Protein AF-A0A4R7FDA4-F1 (afdb_monomer)

Radius of gyration: 19.2 Å; Cα contacts (8 Å, |Δi|>4): 120; chains: 1; bounding box: 22×58×53 Å

Solvent-accessible surface area (backbone atoms only — not comparable to full-atom values): 4826 Å² total; per-residue (Å²): 139,80,88,80,80,90,77,84,88,73,85,82,76,80,83,71,86,47,82,67,72,61,69,71,31,64,71,30,58,27,31,24,60,46,60,81,94,40,44,75,38,63,24,30,30,64,40,81,50,98,82,27,31,34,27,40,28,66,45,98,83,69,49,79,43,80,42,80,42,41,67,92,34,48,39,82,112

Structure (mmCIF, N/CA/C/O backbone):
data_AF-A0A4R7FDA4-F1
#
_entry.id   AF-A0A4R7FDA4-F1
#
loop_
_atom_site.group_PDB
_atom_site.id
_atom_site.type_symbol
_atom_site.label_atom_id
_atom_site.label_alt_id
_atom_site.label_comp_id
_atom_site.label_asym_id
_atom_site.label_entity_id
_atom_site.label_seq_id
_atom_site.pdbx_PDB_ins_code
_atom_site.Cartn_x
_atom_site.Cartn_y
_atom_site.Cartn_z
_atom_site.occupancy
_atom_site.B_iso_or_equiv
_atom_site.auth_seq_id
_atom_site.auth_comp_id
_atom_site.auth_asym_id
_atom_site.auth_atom_id
_atom_site.pdbx_PDB_model_num
ATOM 1 N N . MET A 1 1 ? 11.260 47.771 -35.140 1.00 41.34 1 MET A N 1
ATOM 2 C CA . MET A 1 1 ? 10.808 46.567 -35.875 1.00 41.34 1 MET A CA 1
ATOM 3 C C . MET A 1 1 ? 11.768 45.448 -35.491 1.00 41.34 1 MET A C 1
ATOM 5 O O . MET A 1 1 ? 12.950 45.663 -35.665 1.00 41.34 1 MET A O 1
ATOM 9 N N . GLY A 1 2 ? 11.429 44.314 -34.887 1.00 46.81 2 GLY A N 1
ATOM 10 C CA . GLY A 1 2 ? 10.157 43.674 -34.574 1.00 46.81 2 GLY A CA 1
ATOM 11 C C . GLY A 1 2 ? 10.401 42.156 -34.575 1.00 46.81 2 GLY A C 1
ATOM 12 O O . GLY A 1 2 ? 10.735 41.622 -35.625 1.00 46.81 2 GLY A O 1
ATOM 13 N N . THR A 1 3 ? 10.188 41.500 -33.424 1.00 50.44 3 THR A N 1
ATOM 14 C CA . THR A 1 3 ? 10.137 40.032 -33.179 1.00 50.44 3 THR A CA 1
ATOM 15 C C . THR A 1 3 ? 11.487 39.287 -33.286 1.00 50.44 3 THR A C 1
ATOM 17 O O . THR A 1 3 ? 12.315 39.629 -34.113 1.00 50.44 3 THR A O 1
ATOM 20 N N . LYS A 1 4 ? 11.806 38.271 -32.471 1.00 51.69 4 LYS A N 1
ATOM 21 C CA . LYS A 1 4 ? 10.984 37.078 -32.241 1.00 51.69 4 LYS A CA 1
ATOM 22 C C . LYS A 1 4 ? 11.568 36.179 -31.128 1.00 51.69 4 LYS A C 1
ATOM 24 O O . LYS A 1 4 ? 12.766 35.931 -31.137 1.00 51.69 4 LYS A O 1
ATOM 29 N N . ALA A 1 5 ? 10.660 35.741 -30.247 1.00 53.66 5 ALA A 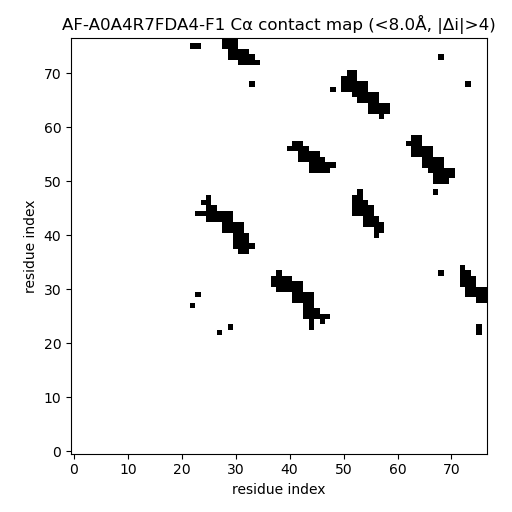N 1
ATOM 30 C CA . ALA A 1 5 ? 10.548 34.492 -29.470 1.00 53.66 5 ALA A CA 1
ATOM 31 C C . ALA A 1 5 ? 11.837 33.782 -28.996 1.00 53.66 5 ALA A C 1
ATOM 33 O O . ALA A 1 5 ? 12.684 33.415 -29.796 1.00 53.66 5 ALA A O 1
ATOM 34 N N . GLU A 1 6 ? 12.062 33.589 -27.696 1.00 54.72 6 GLU A N 1
ATOM 35 C CA . GLU A 1 6 ? 11.288 32.717 -26.788 1.00 54.72 6 GLU A CA 1
ATOM 36 C C . GLU A 1 6 ? 11.359 31.239 -27.189 1.00 54.72 6 GLU A C 1
ATOM 38 O O . GLU A 1 6 ? 10.701 30.818 -28.138 1.00 54.72 6 GLU A O 1
ATOM 43 N N . SER A 1 7 ? 12.161 30.478 -26.434 1.00 60.22 7 SER A N 1
ATOM 44 C CA . SER A 1 7 ? 11.855 29.157 -25.849 1.00 60.22 7 SER A CA 1
ATOM 45 C C . SER A 1 7 ? 13.152 28.350 -25.698 1.00 60.22 7 SER A C 1
ATOM 47 O O . SER A 1 7 ? 13.793 28.064 -26.709 1.00 60.22 7 SER A O 1
ATOM 49 N N . PRO A 1 8 ? 13.582 27.973 -24.478 1.00 60.22 8 PRO A N 1
ATOM 50 C CA . PRO A 1 8 ? 14.524 26.873 -24.348 1.00 60.22 8 PRO A CA 1
ATOM 51 C C . PRO A 1 8 ? 13.839 25.613 -24.881 1.00 60.22 8 PRO A C 1
ATOM 53 O O . PRO A 1 8 ? 12.736 25.277 -24.449 1.00 60.22 8 PRO A O 1
ATOM 56 N N . ASP A 1 9 ? 14.486 24.951 -25.835 1.00 49.41 9 ASP A N 1
ATOM 57 C CA . ASP A 1 9 ? 14.126 23.623 -26.321 1.00 49.41 9 ASP A CA 1
ATOM 58 C C . ASP A 1 9 ? 14.338 22.630 -25.168 1.00 49.41 9 ASP A C 1
ATOM 60 O O . ASP A 1 9 ? 15.401 22.045 -24.972 1.00 49.41 9 ASP A O 1
ATOM 64 N N . VAL A 1 10 ? 13.343 22.559 -24.286 1.00 57.09 10 VAL A N 1
ATOM 65 C CA . VAL A 1 10 ? 13.178 21.455 -23.355 1.00 57.09 10 VAL A CA 1
ATOM 66 C C . VAL A 1 10 ? 12.537 20.336 -24.156 1.00 57.09 10 VAL A C 1
ATOM 68 O O . VAL A 1 10 ? 11.314 20.239 -24.236 1.00 57.09 10 VAL 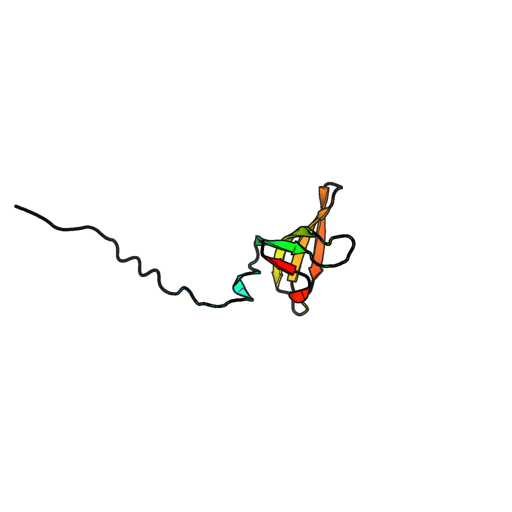A O 1
ATOM 71 N N . ASP A 1 11 ? 13.376 19.504 -24.770 1.00 47.41 11 ASP A N 1
ATOM 72 C CA . ASP A 1 11 ? 12.967 18.208 -25.305 1.00 47.41 11 ASP A CA 1
ATOM 73 C C . ASP A 1 11 ? 12.529 17.315 -24.127 1.00 47.41 11 ASP A C 1
ATOM 75 O O . ASP A 1 11 ? 13.258 16.499 -23.567 1.00 47.41 11 ASP A O 1
ATOM 79 N N . VAL A 1 12 ? 11.309 17.572 -23.660 1.00 55.94 12 VAL A N 1
ATOM 80 C CA . VAL A 1 12 ? 10.526 16.712 -22.784 1.00 55.94 12 VAL A CA 1
ATOM 81 C C . VAL A 1 12 ? 9.804 15.760 -23.712 1.00 55.94 12 VAL A C 1
ATOM 83 O O . VAL A 1 12 ? 8.640 15.975 -24.021 1.00 55.94 12 VAL A O 1
ATOM 86 N N . THR A 1 13 ? 10.464 14.713 -24.198 1.00 52.66 13 THR A N 1
ATOM 87 C CA . THR A 1 13 ? 9.755 13.518 -24.678 1.00 52.66 13 THR A CA 1
ATOM 88 C C . THR A 1 13 ? 10.642 12.283 -24.563 1.00 52.66 13 THR A C 1
ATOM 90 O O . THR A 1 13 ? 11.179 11.750 -25.524 1.00 52.66 13 THR A O 1
ATOM 93 N N . ALA A 1 14 ? 10.686 11.742 -23.352 1.00 42.62 14 ALA A N 1
ATOM 94 C CA . ALA A 1 14 ? 10.630 10.299 -23.176 1.00 42.62 14 ALA A CA 1
ATOM 95 C C . ALA A 1 14 ? 9.698 10.007 -21.997 1.00 42.62 14 ALA A C 1
ATOM 97 O O . ALA A 1 14 ? 10.092 9.465 -20.964 1.00 42.62 14 ALA A O 1
ATOM 98 N N . SER A 1 15 ? 8.426 10.381 -22.171 1.00 47.84 15 SER A N 1
ATOM 99 C CA . SER A 1 15 ? 7.316 9.686 -21.520 1.00 47.84 15 SER A CA 1
ATOM 100 C C . SER A 1 15 ? 7.320 8.257 -22.050 1.00 47.84 15 SER A C 1
ATOM 102 O O . SER A 1 15 ? 6.559 7.901 -22.944 1.00 47.84 15 SER A O 1
ATOM 104 N N . THR A 1 16 ? 8.257 7.451 -21.550 1.00 43.56 16 THR A N 1
ATOM 105 C CA . THR A 1 16 ? 8.170 6.004 -21.634 1.00 43.56 16 THR A CA 1
ATOM 106 C C . THR A 1 16 ? 6.917 5.638 -20.861 1.00 43.56 16 THR A C 1
ATOM 108 O O . THR A 1 16 ? 6.898 5.613 -19.628 1.00 43.56 16 THR A O 1
ATOM 111 N N . ASP A 1 17 ? 5.864 5.445 -21.640 1.00 45.62 17 ASP A N 1
ATOM 112 C CA . ASP A 1 17 ? 4.756 4.546 -21.395 1.00 45.62 17 ASP A CA 1
ATOM 113 C C . ASP A 1 17 ? 5.319 3.189 -20.933 1.00 45.62 17 ASP A C 1
ATOM 115 O O . ASP A 1 17 ? 5.564 2.268 -21.701 1.00 45.62 17 ASP A O 1
ATOM 119 N N . GLU A 1 18 ? 5.664 3.126 -19.650 1.00 45.16 18 GLU A N 1
ATOM 120 C CA . GLU A 1 18 ? 6.033 1.919 -18.917 1.00 45.16 18 GLU A CA 1
ATOM 121 C C . GLU A 1 18 ? 5.016 1.766 -17.775 1.00 45.16 18 GLU A C 1
ATOM 123 O O . GLU A 1 18 ? 5.338 1.682 -16.588 1.00 45.16 18 GLU A O 1
ATOM 128 N N . ALA A 1 19 ? 3.735 1.814 -18.135 1.00 50.78 19 ALA A N 1
ATOM 129 C CA . ALA A 1 19 ? 2.677 1.248 -17.314 1.00 50.78 19 ALA A CA 1
ATOM 130 C C . ALA A 1 19 ? 2.952 -0.265 -17.203 1.00 50.78 19 ALA A C 1
ATOM 132 O O . ALA A 1 19 ? 3.228 -0.866 -18.242 1.00 50.78 19 ALA A O 1
ATOM 133 N N . PRO A 1 20 ? 2.924 -0.939 -16.031 1.00 49.09 20 PRO A N 1
ATOM 134 C CA . PRO A 1 20 ? 2.493 -0.549 -14.680 1.00 49.09 20 PRO A CA 1
ATOM 135 C C . PRO A 1 20 ? 3.597 -0.592 -13.588 1.00 49.09 20 PRO A C 1
ATOM 137 O O . PRO A 1 20 ? 3.348 -0.191 -12.452 1.00 49.09 20 PRO A O 1
ATOM 140 N N . ALA A 1 21 ? 4.823 -1.028 -13.901 1.00 49.94 21 ALA A N 1
ATOM 141 C CA . ALA A 1 21 ? 5.898 -1.167 -12.908 1.00 49.94 21 ALA A CA 1
ATOM 142 C C . ALA A 1 21 ? 6.497 0.182 -12.463 1.00 49.94 21 ALA A C 1
ATOM 144 O O . ALA A 1 21 ? 6.975 0.293 -11.333 1.00 49.94 21 ALA A O 1
ATOM 145 N N . ARG A 1 22 ? 6.434 1.225 -13.310 1.00 52.41 22 ARG A N 1
ATOM 146 C CA . ARG A 1 22 ? 6.829 2.591 -12.916 1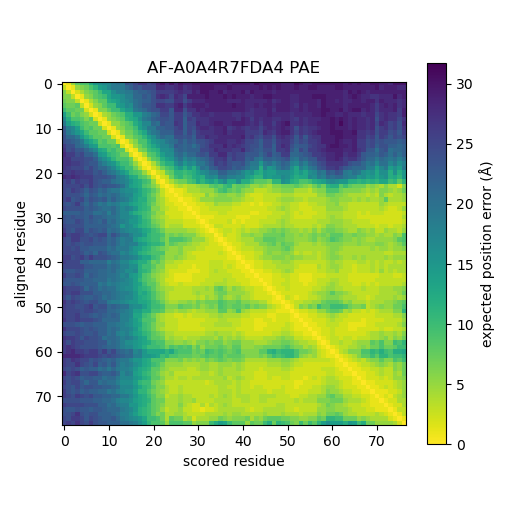.00 52.41 22 ARG A CA 1
ATOM 147 C C . ARG A 1 22 ? 5.878 3.234 -11.925 1.00 52.41 22 ARG A C 1
ATOM 149 O O . ARG A 1 22 ? 6.284 4.145 -11.210 1.00 52.41 22 ARG A O 1
ATOM 156 N N . ALA A 1 23 ? 4.621 2.807 -11.900 1.00 60.50 23 ALA A N 1
ATOM 157 C CA . ALA A 1 23 ? 3.641 3.462 -11.057 1.00 60.50 23 ALA A CA 1
ATOM 158 C C . ALA A 1 23 ? 3.889 3.136 -9.571 1.00 60.50 23 ALA A C 1
ATOM 160 O O . ALA A 1 23 ? 3.762 4.010 -8.715 1.00 60.50 23 ALA A O 1
ATOM 161 N N . PHE A 1 24 ? 4.406 1.941 -9.272 1.00 74.12 24 PHE A N 1
ATOM 162 C CA . PHE A 1 24 ? 4.952 1.585 -7.961 1.00 74.12 24 PHE A CA 1
ATOM 163 C C . PHE A 1 24 ? 6.395 2.092 -7.785 1.00 74.12 24 PHE A C 1
ATOM 165 O O . PHE A 1 24 ? 7.311 1.333 -7.497 1.00 74.12 24 PHE A O 1
ATOM 172 N N . ALA A 1 25 ? 6.641 3.389 -7.961 1.00 82.12 25 ALA A N 1
ATOM 173 C CA . ALA A 1 25 ? 7.965 3.957 -7.706 1.00 82.12 25 ALA A CA 1
ATOM 174 C C . ALA A 1 25 ? 8.283 3.990 -6.195 1.00 82.12 25 ALA A C 1
ATOM 176 O O . ALA A 1 25 ? 7.376 4.185 -5.386 1.00 82.12 25 ALA A O 1
ATOM 177 N N . PRO A 1 26 ? 9.552 3.860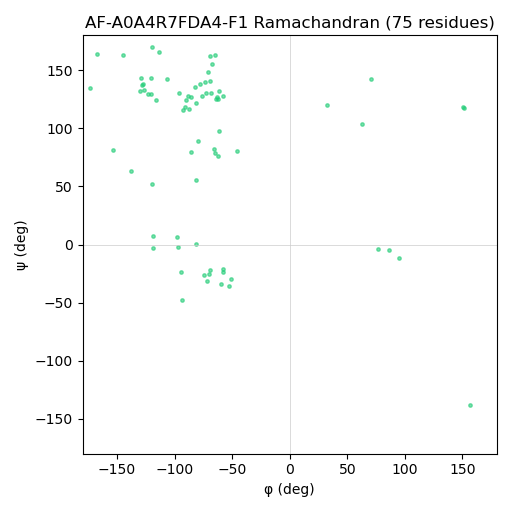 -5.764 1.00 85.69 26 PRO A N 1
ATOM 178 C CA . PRO A 1 26 ? 9.922 4.149 -4.380 1.00 85.69 26 PRO A CA 1
ATOM 179 C C . PRO A 1 26 ? 9.548 5.599 -4.024 1.00 85.69 26 PRO A C 1
ATOM 181 O O . PRO A 1 26 ? 9.888 6.536 -4.739 1.00 85.69 26 PRO A O 1
ATOM 184 N N . GLY A 1 27 ? 8.814 5.773 -2.928 1.00 87.50 27 GLY A N 1
ATOM 185 C CA . GLY A 1 27 ? 8.170 7.021 -2.515 1.00 87.50 27 GLY A CA 1
ATOM 186 C C . GLY A 1 27 ? 6.706 7.154 -2.955 1.00 87.50 27 GLY A C 1
ATOM 187 O O . GLY A 1 27 ? 6.008 8.032 -2.448 1.00 87.50 27 GLY A O 1
ATOM 188 N N . ALA A 1 28 ? 6.205 6.286 -3.840 1.00 87.69 28 ALA A N 1
ATOM 189 C CA . ALA A 1 28 ? 4.813 6.312 -4.276 1.00 87.69 28 ALA A CA 1
ATOM 190 C C . ALA A 1 28 ? 3.866 5.901 -3.143 1.00 87.69 28 ALA A C 1
ATOM 192 O O . ALA A 1 28 ? 4.139 4.972 -2.378 1.00 87.69 28 ALA A O 1
ATOM 193 N N . SER A 1 29 ? 2.728 6.588 -3.058 1.00 88.38 29 SER A N 1
ATOM 194 C CA . SER A 1 29 ? 1.656 6.240 -2.127 1.00 88.38 29 SER A CA 1
ATOM 195 C C . SER A 1 29 ? 0.746 5.186 -2.745 1.00 88.38 29 SER A C 1
ATOM 197 O O . SER A 1 29 ? 0.230 5.366 -3.845 1.00 88.38 29 SER A O 1
ATOM 199 N N . VAL A 1 30 ? 0.530 4.097 -2.019 1.00 89.25 30 VAL A N 1
ATOM 200 C CA . VAL A 1 30 ? -0.253 2.945 -2.467 1.00 89.25 30 VAL A CA 1
ATOM 201 C C . VAL A 1 30 ? -1.294 2.582 -1.427 1.00 89.25 30 VAL A C 1
ATOM 203 O O . VAL A 1 30 ? -1.051 2.664 -0.228 1.00 89.25 30 VAL A O 1
ATOM 206 N N . VAL A 1 31 ? -2.467 2.165 -1.874 1.00 89.44 31 VAL A N 1
ATOM 207 C CA . VAL A 1 31 ? -3.499 1.585 -1.026 1.00 89.44 31 VAL A CA 1
ATOM 208 C C . VAL A 1 31 ? -3.279 0.081 -0.974 1.00 89.44 31 VAL A C 1
ATOM 210 O O . VAL A 1 31 ? -3.242 -0.593 -2.002 1.00 89.44 31 VAL A O 1
ATOM 213 N N . LEU A 1 32 ? -3.147 -0.458 0.230 1.00 89.19 32 LEU A N 1
ATOM 214 C CA . LEU A 1 32 ? -3.037 -1.891 0.435 1.00 89.19 32 LEU A CA 1
ATOM 215 C C . LEU A 1 32 ? -4.400 -2.539 0.191 1.00 89.19 32 LEU A C 1
ATOM 217 O O . LEU A 1 32 ? -5.417 -2.124 0.748 1.00 89.19 32 LEU A O 1
ATOM 221 N N . LEU A 1 33 ? -4.424 -3.591 -0.616 1.00 87.94 33 LEU A N 1
ATOM 222 C CA . LEU A 1 33 ? -5.586 -4.454 -0.811 1.00 87.94 33 LEU A CA 1
ATOM 223 C C . LEU A 1 33 ? -5.534 -5.673 0.120 1.00 87.94 33 LEU A C 1
ATOM 225 O O . LEU A 1 33 ? -6.582 -6.217 0.482 1.00 87.94 33 LEU A O 1
ATOM 229 N N . ALA A 1 34 ? -4.331 -6.046 0.566 1.00 83.75 34 ALA A N 1
ATOM 230 C CA . ALA A 1 34 ? -4.080 -7.119 1.514 1.00 83.75 34 ALA A CA 1
ATOM 231 C C . ALA A 1 34 ? -2.894 -6.789 2.447 1.00 83.75 34 ALA A C 1
ATOM 233 O O . ALA A 1 34 ? -2.097 -5.902 2.142 1.00 83.75 34 ALA A O 1
ATOM 234 N N . PRO A 1 35 ? -2.752 -7.502 3.581 1.00 78.38 35 PRO A N 1
ATOM 235 C CA . PRO A 1 35 ? -3.712 -8.443 4.172 1.00 78.38 35 PRO A CA 1
ATOM 236 C C . PRO A 1 35 ? -5.008 -7.753 4.632 1.00 78.38 35 PRO A C 1
ATOM 238 O O . PRO A 1 35 ? -5.043 -6.544 4.830 1.00 78.38 35 PRO A O 1
ATOM 241 N N . ARG A 1 36 ? -6.087 -8.522 4.856 1.00 82.50 36 ARG A N 1
ATOM 242 C CA . ARG A 1 36 ? -7.448 -8.018 5.173 1.00 82.50 36 ARG A CA 1
ATOM 243 C C . ARG A 1 36 ? -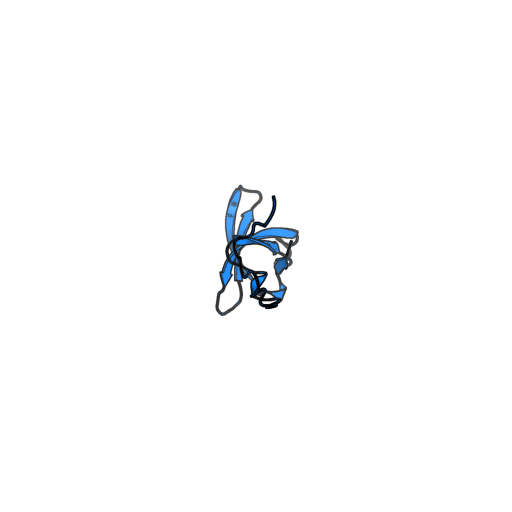7.499 -6.996 6.325 1.00 82.50 36 ARG A C 1
ATOM 245 O O . ARG A 1 36 ? -8.358 -6.125 6.317 1.00 82.50 36 ARG A O 1
ATOM 252 N N . LYS A 1 37 ? -6.569 -7.095 7.285 1.00 83.38 37 LYS A N 1
ATOM 253 C CA . LYS A 1 37 ? -6.416 -6.173 8.429 1.00 83.38 37 LYS A CA 1
ATOM 254 C C . LYS A 1 37 ? -5.918 -4.772 8.041 1.00 83.38 37 LYS A C 1
ATOM 256 O O . LYS A 1 37 ? -6.109 -3.841 8.809 1.00 83.38 37 LYS A O 1
ATOM 261 N N . LEU A 1 38 ? -5.269 -4.650 6.885 1.00 82.06 38 LEU A N 1
ATOM 262 C CA . LEU A 1 38 ? -4.656 -3.428 6.354 1.00 82.06 38 LEU A CA 1
ATOM 263 C C . LEU A 1 38 ? -5.276 -3.012 5.015 1.00 82.06 38 LEU A C 1
ATOM 265 O O . LEU A 1 38 ? -4.792 -2.105 4.345 1.00 82.06 38 LEU A O 1
ATOM 269 N N . ARG A 1 39 ? -6.350 -3.688 4.597 1.00 87.12 39 ARG A N 1
ATOM 270 C CA . ARG A 1 39 ? -7.046 -3.367 3.358 1.00 87.12 39 ARG A CA 1
ATOM 271 C C . ARG A 1 39 ? -7.646 -1.964 3.459 1.00 87.12 39 ARG A C 1
ATOM 273 O O . ARG A 1 39 ? -8.402 -1.683 4.384 1.00 87.12 39 ARG A O 1
ATOM 280 N N . GLY A 1 40 ? -7.322 -1.103 2.501 1.00 85.62 40 GLY A N 1
ATOM 281 C CA . GLY A 1 40 ? -7.681 0.316 2.503 1.00 85.62 40 GLY A CA 1
ATOM 282 C C . GLY A 1 40 ? -6.687 1.214 3.248 1.00 85.62 40 GLY A C 1
ATOM 283 O O . GLY A 1 40 ? -6.843 2.431 3.222 1.00 85.62 40 GLY A O 1
ATOM 284 N N . THR A 1 41 ? -5.659 0.655 3.897 1.00 88.19 41 THR A N 1
ATOM 285 C CA . THR A 1 41 ? -4.577 1.446 4.495 1.00 88.19 41 THR A CA 1
ATOM 286 C C . THR A 1 41 ? -3.671 1.998 3.402 1.00 88.19 41 THR A C 1
ATOM 288 O O . THR A 1 41 ? -3.353 1.301 2.442 1.00 88.19 41 THR A O 1
ATOM 291 N N . VAL A 1 42 ? -3.234 3.246 3.557 1.00 88.75 42 VAL A N 1
ATOM 292 C CA . VAL A 1 42 ? -2.245 3.854 2.665 1.00 88.75 42 VAL A CA 1
ATOM 293 C C . VAL A 1 42 ? -0.846 3.546 3.188 1.00 88.75 42 VAL A C 1
ATOM 295 O O . VAL A 1 42 ? -0.540 3.787 4.357 1.00 88.75 42 VAL A O 1
ATOM 298 N N . GLY A 1 43 ? -0.005 3.016 2.312 1.00 90.44 43 GLY A N 1
ATOM 299 C CA . GLY A 1 43 ? 1.417 2.825 2.525 1.00 90.44 43 GLY A CA 1
ATOM 300 C C . GLY A 1 43 ? 2.251 3.591 1.510 1.00 90.44 43 GLY A C 1
ATOM 301 O O . GLY A 1 43 ? 1.737 4.127 0.531 1.00 90.44 43 GLY A O 1
ATOM 302 N N . VAL A 1 44 ? 3.552 3.637 1.757 1.00 91.75 44 VAL A N 1
ATOM 303 C CA . VAL A 1 44 ? 4.545 4.243 0.875 1.00 91.75 44 VAL A CA 1
ATOM 304 C C . VAL A 1 44 ? 5.487 3.153 0.399 1.00 91.75 44 VAL A C 1
ATOM 306 O O . VAL A 1 44 ? 6.094 2.456 1.214 1.00 91.75 44 VAL A O 1
ATOM 309 N N . VAL A 1 45 ? 5.619 2.996 -0.914 1.00 91.00 45 VAL A N 1
ATOM 310 C CA . VAL A 1 45 ? 6.569 2.049 -1.501 1.00 91.00 45 VAL A CA 1
ATOM 311 C C . VAL A 1 45 ? 7.979 2.477 -1.109 1.00 91.00 45 VAL A C 1
ATOM 313 O O . VAL A 1 45 ? 8.372 3.621 -1.304 1.00 91.00 45 VAL A O 1
ATOM 316 N N . ARG A 1 46 ? 8.760 1.569 -0.539 1.00 90.44 46 ARG A N 1
ATOM 317 C CA . ARG A 1 46 ? 10.160 1.798 -0.173 1.00 90.44 46 ARG A CA 1
ATOM 318 C C . ARG A 1 46 ? 11.091 1.346 -1.284 1.00 90.44 46 ARG A C 1
ATOM 320 O O . ARG A 1 46 ? 11.997 2.084 -1.655 1.00 90.44 46 ARG A O 1
ATOM 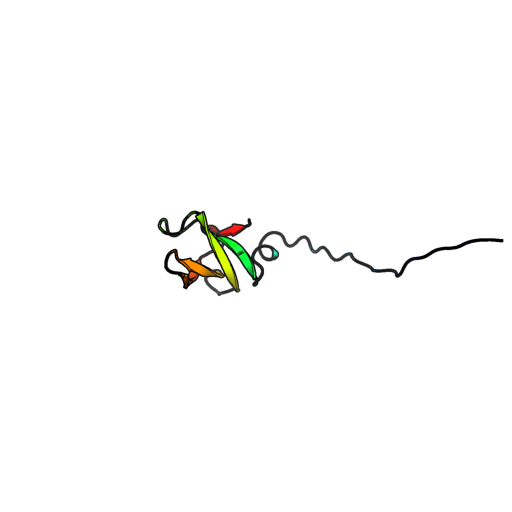327 N N . ARG A 1 47 ? 10.869 0.140 -1.808 1.00 88.44 47 ARG A N 1
ATOM 328 C CA . ARG A 1 47 ? 11.688 -0.474 -2.861 1.00 88.44 47 ARG A CA 1
ATOM 329 C C . ARG A 1 47 ? 11.008 -1.701 -3.456 1.00 88.44 47 ARG A C 1
ATOM 331 O O . ARG A 1 47 ? 10.116 -2.289 -2.845 1.00 88.44 47 ARG A O 1
ATOM 338 N N . ARG A 1 48 ? 11.495 -2.121 -4.621 1.00 86.06 48 ARG A N 1
ATOM 339 C CA . ARG A 1 48 ? 11.155 -3.407 -5.233 1.00 86.06 48 ARG A CA 1
ATOM 340 C C . ARG A 1 48 ? 12.009 -4.521 -4.629 1.00 86.06 48 ARG A C 1
ATOM 342 O O . ARG A 1 48 ? 13.219 -4.361 -4.482 1.00 86.06 48 ARG A O 1
ATOM 349 N N . LEU A 1 49 ? 11.381 -5.642 -4.305 1.00 87.19 49 LEU A N 1
ATOM 350 C CA . LEU A 1 49 ? 12.007 -6.883 -3.857 1.00 87.19 49 LEU A CA 1
ATOM 351 C C . LEU A 1 49 ? 11.782 -7.979 -4.911 1.00 87.19 49 LEU A C 1
ATOM 353 O O . LEU A 1 49 ? 10.942 -7.837 -5.797 1.00 87.19 49 LEU A O 1
ATOM 357 N N . ALA A 1 50 ? 12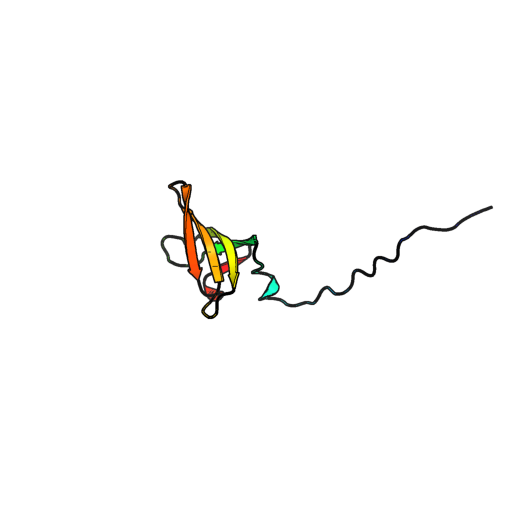.517 -9.090 -4.819 1.00 83.44 50 ALA A N 1
ATOM 358 C CA . ALA A 1 50 ? 12.352 -10.209 -5.755 1.00 83.44 50 ALA A CA 1
ATOM 359 C C . ALA A 1 50 ? 10.927 -10.799 -5.725 1.00 83.44 50 ALA A C 1
ATOM 361 O O . ALA A 1 50 ? 10.400 -11.203 -6.757 1.00 83.44 50 ALA A O 1
ATOM 362 N N . GLU A 1 51 ? 10.291 -10.798 -4.550 1.00 83.06 51 GLU A N 1
ATOM 363 C CA . GLU A 1 51 ? 8.966 -11.389 -4.318 1.00 83.06 51 GLU A CA 1
ATOM 364 C C . GLU A 1 51 ? 7.812 -10.369 -4.390 1.00 83.06 51 GLU A C 1
ATOM 366 O O . GLU A 1 51 ? 6.645 -10.740 -4.254 1.00 83.06 51 GLU A O 1
ATOM 371 N N . GLY A 1 52 ? 8.105 -9.080 -4.607 1.00 88.50 52 GLY A N 1
ATOM 372 C CA . GLY A 1 52 ? 7.091 -8.025 -4.614 1.00 88.50 52 GLY A CA 1
ATOM 373 C C . GLY A 1 52 ? 7.648 -6.639 -4.307 1.00 88.50 52 GLY A C 1
ATOM 374 O O . GLY A 1 52 ? 8.713 -6.256 -4.782 1.00 88.50 52 GLY A O 1
ATOM 375 N N . TRP A 1 53 ? 6.923 -5.877 -3.500 1.00 90.12 53 TRP A N 1
ATOM 376 C CA . TRP A 1 53 ? 7.244 -4.505 -3.133 1.00 90.12 53 TRP A CA 1
ATOM 377 C C . TRP A 1 53 ? 7.267 -4.361 -1.618 1.00 90.12 53 TRP A C 1
ATOM 379 O O . TRP A 1 53 ? 6.358 -4.811 -0.923 1.00 90.12 53 TRP A O 1
ATOM 389 N N . GLU A 1 54 ? 8.314 -3.723 -1.108 1.00 91.94 54 GLU A N 1
ATOM 390 C CA . GLU A 1 54 ? 8.383 -3.323 0.291 1.00 91.94 54 GLU A CA 1
ATOM 391 C C . GLU A 1 54 ? 7.602 -2.022 0.455 1.00 91.94 54 GLU A C 1
ATOM 393 O O . GLU A 1 54 ? 7.910 -1.021 -0.194 1.00 91.94 54 GLU A O 1
ATOM 398 N N . VAL A 1 55 ? 6.590 -2.033 1.313 1.00 91.38 55 VAL A N 1
ATOM 399 C CA . VAL A 1 55 ? 5.705 -0.903 1.576 1.00 91.38 55 VAL A CA 1
ATOM 400 C C . VAL A 1 55 ? 5.740 -0.585 3.062 1.00 91.38 55 VAL A C 1
ATOM 402 O O . VAL A 1 55 ? 5.556 -1.456 3.910 1.00 91.38 55 VAL A O 1
ATOM 405 N N . GLU A 1 56 ? 5.967 0.681 3.389 1.00 92.56 56 GLU A N 1
ATOM 406 C CA . GLU A 1 56 ? 5.834 1.191 4.744 1.00 92.56 56 GLU A CA 1
ATOM 407 C C . GLU A 1 56 ? 4.417 1.706 4.968 1.00 92.56 56 GLU A C 1
ATOM 409 O O . GLU A 1 56 ? 3.989 2.663 4.330 1.00 92.56 56 GLU A O 1
ATOM 414 N N . VAL A 1 57 ? 3.697 1.109 5.910 1.00 90.31 57 VAL A N 1
ATOM 415 C CA . VAL A 1 57 ? 2.405 1.614 6.376 1.00 90.31 57 VAL A CA 1
ATOM 416 C C . VAL A 1 57 ? 2.553 2.232 7.751 1.00 90.31 57 VAL A C 1
AT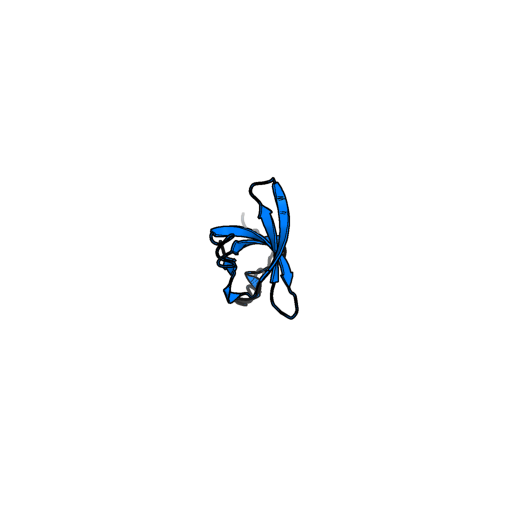OM 418 O O . VAL A 1 57 ? 3.269 1.716 8.610 1.00 90.31 57 VAL A O 1
ATOM 421 N N . ARG A 1 58 ? 1.833 3.326 8.001 1.00 84.19 58 ARG A N 1
ATOM 422 C CA . ARG A 1 58 ? 1.650 3.812 9.369 1.00 84.19 58 ARG A CA 1
ATOM 423 C C . ARG A 1 58 ? 0.441 3.126 9.972 1.00 84.19 58 ARG A C 1
ATOM 425 O O . ARG A 1 58 ? -0.680 3.283 9.497 1.00 84.19 58 ARG A O 1
ATOM 432 N N . THR A 1 59 ? 0.685 2.348 11.017 1.00 80.69 59 THR A N 1
ATOM 433 C CA . THR A 1 59 ? -0.394 1.740 11.796 1.00 80.69 59 THR A CA 1
ATOM 434 C C . THR A 1 59 ? -1.153 2.816 12.579 1.00 80.69 59 THR A C 1
ATOM 436 O O . THR A 1 59 ? -0.638 3.912 12.806 1.00 80.69 59 THR A O 1
ATOM 439 N N . ALA A 1 60 ? -2.364 2.502 13.047 1.00 77.31 60 ALA A N 1
ATOM 440 C CA . ALA A 1 60 ? -3.149 3.407 13.897 1.00 77.31 60 ALA A CA 1
ATOM 441 C C . ALA A 1 60 ? -2.420 3.810 15.198 1.00 77.31 60 ALA A C 1
ATOM 443 O O . ALA A 1 60 ? -2.726 4.841 15.784 1.00 77.31 60 ALA A O 1
ATOM 444 N N . LEU A 1 61 ? -1.428 3.019 15.620 1.00 79.12 61 LEU A N 1
ATOM 445 C CA . LEU A 1 61 ? -0.566 3.286 16.774 1.00 79.12 61 LEU A CA 1
ATOM 446 C C . LEU A 1 61 ? 0.583 4.262 16.454 1.00 79.12 61 LEU A C 1
ATOM 448 O O . LEU A 1 61 ? 1.415 4.538 17.311 1.00 79.12 61 LEU A O 1
ATOM 452 N N . GLY A 1 62 ? 0.671 4.762 15.217 1.00 80.19 62 GLY A N 1
ATOM 453 C CA . GLY A 1 62 ? 1.742 5.648 14.755 1.00 80.19 62 GLY A CA 1
ATOM 454 C C . GLY A 1 62 ? 3.065 4.936 14.461 1.00 80.19 62 GLY A C 1
ATOM 455 O O . GLY A 1 62 ? 4.000 5.565 13.971 1.00 80.19 62 GLY A O 1
ATOM 456 N N . THR A 1 63 ? 3.154 3.628 14.712 1.00 85.94 63 THR A N 1
ATOM 457 C CA . THR A 1 63 ? 4.352 2.834 14.431 1.00 85.94 63 THR A CA 1
ATOM 458 C C . THR A 1 63 ? 4.450 2.541 12.929 1.00 85.94 63 THR A C 1
ATOM 460 O O . THR A 1 63 ? 3.467 2.039 12.359 1.00 85.94 63 THR A O 1
ATOM 463 N N . PRO A 1 64 ? 5.592 2.835 12.274 1.00 86.44 64 PRO A N 1
ATOM 464 C CA . PRO A 1 64 ? 5.833 2.408 10.904 1.00 86.44 64 PRO A CA 1
ATOM 465 C C . PRO A 1 64 ? 5.991 0.887 10.872 1.00 86.44 64 PRO A C 1
ATOM 467 O O . PRO A 1 64 ? 6.744 0.309 11.653 1.00 86.44 64 PRO A O 1
ATOM 470 N N . MET A 1 65 ? 5.263 0.241 9.973 1.00 89.06 65 MET A N 1
ATOM 471 C CA . MET A 1 65 ? 5.329 -1.194 9.740 1.00 89.06 65 MET A CA 1
ATOM 472 C C . MET A 1 65 ? 5.731 -1.429 8.289 1.00 89.06 65 MET A C 1
ATOM 474 O O . MET A 1 65 ? 5.131 -0.863 7.377 1.00 89.06 65 MET A O 1
ATOM 478 N N . HIS A 1 66 ? 6.744 -2.264 8.075 1.00 90.94 66 HIS A N 1
ATOM 479 C CA . HIS A 1 66 ? 7.202 -2.647 6.741 1.00 90.94 66 HIS A CA 1
ATOM 480 C C . HIS A 1 66 ? 6.565 -3.967 6.340 1.00 90.94 66 HIS A C 1
ATOM 482 O O . HIS A 1 66 ? 6.554 -4.927 7.110 1.00 90.94 66 HIS A O 1
ATOM 488 N N . LEU A 1 67 ? 6.004 -3.997 5.141 1.00 89.00 67 LEU A N 1
ATOM 489 C CA . LEU A 1 67 ? 5.303 -5.143 4.589 1.00 89.00 67 LEU A CA 1
ATOM 490 C C . LEU A 1 67 ? 5.835 -5.417 3.198 1.00 89.00 67 LEU A C 1
ATOM 492 O O . LEU A 1 67 ? 5.905 -4.511 2.373 1.00 89.00 67 LEU A O 1
ATOM 496 N N . THR A 1 68 ? 6.149 -6.675 2.928 1.00 90.88 68 THR A N 1
ATOM 497 C CA . THR A 1 68 ? 6.418 -7.126 1.567 1.00 90.88 68 THR A CA 1
ATOM 498 C C . THR A 1 68 ? 5.121 -7.648 0.984 1.00 90.88 68 THR A C 1
ATOM 500 O O . THR A 1 68 ? 4.557 -8.617 1.491 1.00 90.88 68 THR A O 1
ATOM 503 N N . LEU A 1 69 ? 4.631 -6.984 -0.056 1.00 88.44 69 LEU A N 1
ATOM 504 C CA . LEU A 1 69 ? 3.378 -7.325 -0.715 1.00 88.44 69 LEU A CA 1
ATOM 505 C C . LEU A 1 69 ? 3.616 -7.460 -2.218 1.00 88.44 69 LEU A C 1
ATOM 507 O O . LEU A 1 69 ? 4.329 -6.639 -2.799 1.00 88.44 69 LEU A O 1
ATOM 511 N N . PRO A 1 70 ? 3.045 -8.477 -2.877 1.00 88.75 70 PRO A N 1
ATOM 512 C CA . PRO A 1 70 ? 3.097 -8.549 -4.326 1.00 88.75 70 PRO A CA 1
ATOM 513 C C . PRO A 1 70 ? 2.267 -7.407 -4.926 1.00 88.75 70 PRO A C 1
ATOM 515 O O . PRO A 1 70 ? 1.313 -6.925 -4.322 1.00 88.75 70 PRO A O 1
ATOM 518 N N . GLU A 1 71 ? 2.591 -7.008 -6.154 1.00 84.88 71 GLU A N 1
ATOM 519 C CA . GLU A 1 71 ? 1.918 -5.898 -6.849 1.00 84.88 71 GLU A CA 1
ATOM 520 C C . GLU A 1 71 ? 0.387 -6.046 -6.898 1.00 84.88 71 GLU A C 1
ATOM 522 O O . GLU A 1 71 ? -0.335 -5.073 -6.721 1.00 84.88 71 GLU A O 1
ATOM 527 N N . ARG A 1 72 ? -0.113 -7.282 -7.036 1.00 85.31 72 ARG A N 1
ATOM 528 C CA . ARG A 1 72 ? -1.552 -7.608 -7.035 1.00 85.31 72 ARG A CA 1
ATOM 529 C C . ARG A 1 72 ? -2.296 -7.184 -5.760 1.00 85.31 72 ARG A C 1
ATOM 531 O O . ARG A 1 72 ? -3.513 -7.043 -5.787 1.00 85.31 72 ARG A O 1
ATOM 538 N N . ASP A 1 73 ? -1.573 -7.036 -4.652 1.00 88.25 73 ASP A N 1
ATOM 539 C CA . ASP A 1 73 ? -2.106 -6.652 -3.345 1.00 88.25 73 ASP A CA 1
ATOM 540 C C . ASP A 1 73 ? -1.939 -5.152 -3.067 1.00 88.25 73 ASP A C 1
ATOM 542 O O . ASP A 1 73 ? -2.249 -4.683 -1.968 1.00 88.25 73 ASP A O 1
ATOM 546 N N . LEU A 1 74 ? -1.476 -4.389 -4.057 1.00 84.88 74 LEU A N 1
ATOM 547 C CA . LEU A 1 74 ? -1.277 -2.952 -3.989 1.00 84.88 74 LEU A CA 1
ATOM 548 C C . LEU A 1 74 ? -2.116 -2.258 -5.063 1.00 84.88 74 LEU A C 1
ATOM 550 O O . LEU A 1 74 ? -2.283 -2.747 -6.177 1.00 84.88 74 LEU A O 1
ATOM 554 N N . HIS A 1 75 ? -2.644 -1.089 -4.728 1.00 84.25 75 HIS A N 1
ATOM 555 C CA . HIS A 1 75 ? -3.369 -0.237 -5.657 1.00 84.25 75 HIS A CA 1
ATOM 556 C C . HIS A 1 75 ? -2.780 1.165 -5.631 1.00 84.25 75 HIS A C 1
ATOM 558 O O . HIS A 1 75 ? -2.461 1.689 -4.566 1.00 84.25 75 HIS A O 1
ATOM 564 N N . LEU A 1 76 ? -2.630 1.777 -6.794 1.00 79.62 76 LEU A N 1
ATOM 565 C CA . LEU A 1 76 ? -2.130 3.143 -6.888 1.00 79.62 76 LEU A CA 1
ATOM 566 C C . LEU A 1 76 ? -3.252 4.107 -6.535 1.00 79.62 76 LEU A C 1
ATOM 568 O O . LEU A 1 76 ? -4.402 3.877 -6.905 1.00 79.62 76 LEU A O 1
ATOM 572 N N . ARG A 1 77 ? -2.915 5.135 -5.761 1.00 65.81 77 ARG A N 1
ATOM 573 C CA . ARG A 1 77 ? -3.859 6.182 -5.386 1.00 65.81 77 ARG A CA 1
ATOM 574 C C . ARG A 1 77 ? -3.848 7.317 -6.398 1.00 65.81 77 ARG A C 1
ATOM 576 O O . ARG A 1 77 ? -2.741 7.652 -6.868 1.00 65.81 77 ARG A O 1
#

Secondary structure (DSSP, 8-state):
------------------TTTTTS-TT-EEEE--SGGGTT-EEEEEEEETTEEEEEEE-TTS-EEEEEE-GGGEEE-

Foldseek 3Di:
DYDDDDDDPPPPDPPPPPPDPVLLDQQFWKAFCDDPVRHRFIWGFHDADPQATWTWTQDPVRDTDTDGDHPVRIGGD

Mean predicted aligned error: 12.13 Å

Organism: NCBI:txid595671

pLDDT: mean 75.46, std 16.86, range [41.34, 92.56]

Sequence (77 aa):
MGTKAESPDVDVTASTDEAPARAFAPGASVVLLAPRKLRGTVGVVRRRLAEGWEVEVRTALGTPMHLTLPERDLHLR

Nearest PDB structures (foldseek):
  2dig-assembly1_A  TM=6.464E-01  e=6.539E-02  Homo sapiens
  8h43-assembly1_A 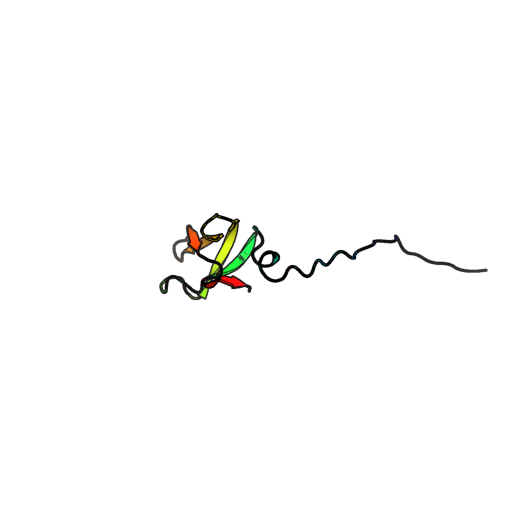 TM=6.403E-01  e=7.889E-02  Homo sapiens
  4ii1-assembly1_A  TM=7.032E-01  e=3.124E-01  Homo sapiens
  4l0j-assembly1_A  TM=5.053E-01  e=5.091E-02  Escherichia coli
  7de9-assembly1_A  TM=4.937E-01  e=6.539E-02  Arabidopsis thaliana